Protein AF-A0A927X9G4-F1 (afdb_monomer_lite)

pLDDT: mean 82.48, std 11.63, range [34.47, 93.62]

Foldseek 3Di:
DQPPLPLVVLVVVLVVLVVVLVVLLCVLVVDDQDPPDPPPVSVVVVVVSVVSNVVSVVVSVVSVVVSVVSNVVSVVSVVVNVVVVVVVVVD

InterPro domains:
  IPR021477 Type VII secretion effector, SACOL2603 family [TIGR04197] (3-88)

Secondary structure (DSSP, 8-state):
------HHHHHHHHHHHHHHHHHHHHHHH-PPP-SS--SHHHHHHHHHHHHHHHHHHHHHHHHHHHHHHHHHHHHHHHHHHHHHHHHHHT-

Structure (mmCIF, N/CA/C/O backbone):
data_AF-A0A927X9G4-F1
#
_entry.id   AF-A0A927X9G4-F1
#
loop_
_atom_site.group_PDB
_atom_site.id
_atom_site.type_symbol
_atom_site.label_atom_id
_atom_site.label_alt_id
_atom_site.label_comp_id
_atom_site.label_asym_id
_atom_site.label_entity_id
_atom_site.label_seq_id
_atom_site.pdbx_PDB_ins_code
_atom_site.Cartn_x
_atom_site.Cartn_y
_atom_site.Cartn_z
_atom_site.occupancy
_atom_site.B_iso_or_equiv
_atom_site.auth_seq_id
_atom_site.auth_comp_id
_atom_site.auth_asym_id
_atom_site.auth_atom_id
_atom_site.pdbx_PDB_model_num
ATOM 1 N N . MET A 1 1 ? 12.632 6.711 -34.328 1.00 34.47 1 MET A N 1
ATOM 2 C CA . MET A 1 1 ? 11.637 6.399 -33.285 1.00 34.47 1 MET A CA 1
ATOM 3 C C . MET A 1 1 ? 12.433 6.378 -31.993 1.00 34.47 1 MET A C 1
ATOM 5 O O . MET A 1 1 ? 13.107 5.395 -31.744 1.00 34.47 1 MET A O 1
ATOM 9 N N . GLU A 1 2 ? 12.527 7.509 -31.292 1.00 45.38 2 GLU A N 1
ATOM 10 C CA . GLU A 1 2 ? 13.228 7.567 -30.001 1.00 45.38 2 GLU A CA 1
ATOM 11 C C . GLU A 1 2 ? 12.248 7.075 -28.937 1.00 45.38 2 GLU A C 1
ATOM 13 O O . GLU A 1 2 ? 11.234 7.730 -28.689 1.00 45.38 2 GLU A O 1
ATOM 18 N N . ILE A 1 3 ? 12.523 5.924 -28.326 1.00 51.25 3 ILE A N 1
ATOM 19 C CA . ILE A 1 3 ? 11.895 5.578 -27.051 1.00 51.25 3 ILE A CA 1
ATOM 20 C C . ILE A 1 3 ? 12.708 6.305 -25.981 1.00 51.25 3 ILE A C 1
ATOM 22 O O . ILE A 1 3 ? 13.547 5.719 -25.312 1.00 51.25 3 ILE A O 1
ATOM 26 N N . LYS A 1 4 ? 12.493 7.618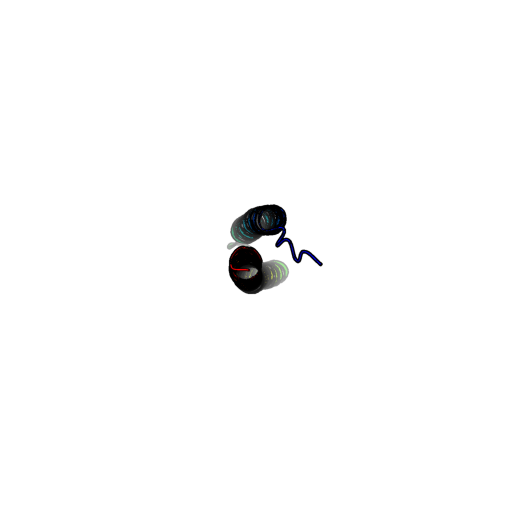 -25.849 1.00 54.59 4 LYS A N 1
ATOM 27 C CA . LYS A 1 4 ? 13.031 8.362 -24.709 1.00 54.59 4 LYS A CA 1
ATOM 28 C C . LYS A 1 4 ? 12.246 7.943 -23.475 1.00 54.59 4 LYS A C 1
ATOM 30 O O . LYS A 1 4 ? 11.101 8.354 -23.302 1.00 54.59 4 LYS A O 1
ATOM 35 N N . SER A 1 5 ? 12.855 7.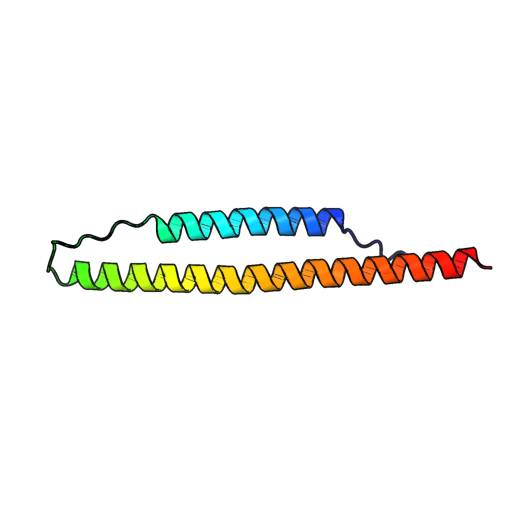090 -22.655 1.00 59.03 5 SER A N 1
ATOM 36 C CA . SER A 1 5 ? 12.386 6.800 -21.302 1.00 59.03 5 SER A CA 1
ATOM 37 C C . SER A 1 5 ? 12.225 8.131 -20.560 1.00 59.03 5 SER A C 1
ATOM 39 O O . SER A 1 5 ? 13.208 8.839 -20.342 1.00 59.03 5 SER A O 1
ATOM 41 N N . ASP A 1 6 ? 10.995 8.518 -20.207 1.00 70.44 6 ASP A N 1
ATOM 42 C CA . ASP A 1 6 ? 10.735 9.722 -19.405 1.00 70.44 6 ASP A CA 1
ATOM 43 C C . ASP A 1 6 ? 10.971 9.400 -17.920 1.00 70.44 6 ASP A C 1
ATOM 45 O O . ASP A 1 6 ? 10.076 9.433 -17.071 1.00 70.44 6 ASP A O 1
ATOM 49 N N . LEU A 1 7 ? 12.209 8.988 -17.628 1.00 70.75 7 LEU A N 1
ATOM 50 C CA . LEU A 1 7 ? 12.674 8.528 -16.321 1.00 70.75 7 LEU A CA 1
ATOM 51 C C . LEU A 1 7 ? 12.369 9.564 -15.229 1.00 70.75 7 LEU A C 1
ATOM 53 O O . LEU A 1 7 ? 12.020 9.210 -14.104 1.00 70.75 7 LEU A O 1
ATOM 57 N N . SER A 1 8 ? 12.442 10.850 -15.586 1.00 74.44 8 SER A N 1
ATOM 58 C CA . SER A 1 8 ? 12.111 11.964 -14.700 1.00 74.44 8 SER A CA 1
ATOM 59 C C . SER A 1 8 ? 10.631 11.966 -14.309 1.00 74.44 8 SER A C 1
ATOM 61 O O . SER A 1 8 ? 10.321 12.069 -13.118 1.00 74.44 8 SER A O 1
ATOM 63 N N . ALA A 1 9 ? 9.716 11.784 -15.268 1.00 79.06 9 ALA A N 1
ATOM 64 C CA . ALA A 1 9 ? 8.287 11.680 -14.984 1.00 79.06 9 ALA A CA 1
ATOM 65 C C . ALA A 1 9 ? 7.960 10.437 -14.136 1.00 79.06 9 ALA A C 1
ATOM 67 O O . ALA A 1 9 ? 7.195 10.531 -13.170 1.00 79.06 9 ALA A O 1
ATOM 68 N N . ALA A 1 10 ? 8.592 9.295 -14.435 1.00 76.12 10 ALA A N 1
ATOM 69 C CA . ALA A 1 10 ? 8.429 8.060 -13.667 1.00 76.12 10 ALA A CA 1
ATOM 70 C C . ALA A 1 10 ? 8.903 8.215 -12.208 1.00 76.12 10 ALA A C 1
ATOM 72 O O . ALA A 1 10 ? 8.180 7.845 -11.282 1.00 76.12 10 ALA A O 1
ATOM 73 N N . GLN A 1 11 ? 10.069 8.832 -11.982 1.00 76.38 11 GLN A N 1
ATOM 74 C CA . GLN A 1 11 ? 10.582 9.127 -10.637 1.00 76.38 11 GLN A CA 1
ATOM 75 C C . GLN A 1 11 ? 9.685 10.099 -9.868 1.00 76.38 11 GLN A C 1
ATOM 77 O O . GLN A 1 11 ? 9.452 9.915 -8.669 1.00 76.38 11 GLN A O 1
ATOM 82 N N . GLN A 1 12 ? 9.156 11.126 -10.537 1.00 83.31 12 GLN A N 1
ATOM 83 C CA . GLN A 1 12 ? 8.268 12.094 -9.900 1.00 83.31 12 GLN A CA 1
ATOM 84 C C . GLN A 1 12 ? 6.960 11.430 -9.448 1.00 83.31 12 GLN A C 1
ATOM 86 O O . GLN A 1 12 ? 6.510 11.649 -8.320 1.00 83.31 12 GLN A O 1
ATOM 91 N N . GLN A 1 13 ? 6.383 10.568 -10.289 1.00 82.56 13 GLN A N 1
ATOM 92 C CA . GLN A 1 13 ? 5.192 9.791 -9.947 1.00 82.56 13 GLN A CA 1
ATOM 93 C C . GLN A 1 13 ? 5.469 8.778 -8.832 1.00 82.56 13 GLN A C 1
ATOM 95 O O . GLN A 1 13 ? 4.689 8.706 -7.884 1.00 82.56 13 GLN A O 1
ATOM 100 N N . ALA A 1 14 ? 6.590 8.054 -8.876 1.00 81.06 14 ALA A N 1
ATOM 101 C CA . ALA A 1 14 ? 6.982 7.127 -7.813 1.00 81.06 14 ALA A CA 1
ATOM 102 C C . ALA A 1 14 ? 7.175 7.843 -6.464 1.00 81.06 14 ALA A C 1
ATOM 104 O O . ALA A 1 14 ? 6.719 7.365 -5.423 1.00 81.06 14 ALA A O 1
ATOM 105 N N . THR A 1 15 ? 7.772 9.036 -6.475 1.00 83.38 15 THR A N 1
ATOM 106 C CA . THR A 1 15 ? 7.923 9.864 -5.270 1.00 83.38 15 THR A CA 1
ATOM 107 C C . THR A 1 15 ? 6.563 10.281 -4.714 1.00 83.38 15 THR A C 1
ATOM 109 O O . THR A 1 15 ? 6.289 10.063 -3.535 1.00 83.38 15 THR A O 1
ATOM 112 N N . ALA A 1 16 ? 5.675 10.814 -5.562 1.00 86.88 16 ALA A N 1
ATOM 113 C CA . ALA A 1 16 ? 4.332 11.224 -5.149 1.00 86.88 16 ALA A CA 1
ATOM 114 C C . ALA A 1 16 ? 3.518 10.051 -4.577 1.00 86.88 16 ALA A C 1
ATOM 116 O O . ALA A 1 16 ? 2.850 10.192 -3.550 1.00 86.88 16 ALA A O 1
ATOM 117 N N . LEU A 1 17 ? 3.614 8.876 -5.205 1.00 86.19 17 LEU A N 1
ATOM 118 C CA . LEU A 1 17 ? 2.962 7.661 -4.729 1.00 86.19 17 LEU A CA 1
ATOM 119 C C . LEU A 1 17 ? 3.565 7.166 -3.408 1.00 86.19 17 LEU A C 1
ATOM 121 O O . LEU A 1 17 ? 2.820 6.709 -2.544 1.00 86.19 17 LEU A O 1
ATOM 125 N N . THR A 1 18 ? 4.880 7.296 -3.209 1.00 85.88 18 THR A N 1
ATOM 126 C CA . THR A 1 18 ? 5.535 6.976 -1.929 1.00 85.88 18 THR A CA 1
ATOM 127 C C . THR A 1 18 ? 5.012 7.865 -0.811 1.00 85.88 18 THR A C 1
ATOM 129 O O . THR A 1 18 ? 4.582 7.352 0.219 1.00 85.88 18 THR A O 1
ATOM 132 N N . THR A 1 19 ? 4.950 9.178 -1.032 1.00 89.88 19 THR A N 1
ATOM 133 C CA . THR A 1 19 ? 4.406 10.118 -0.045 1.00 89.88 19 THR A CA 1
ATOM 134 C C . THR A 1 19 ? 2.940 9.822 0.275 1.00 89.88 19 THR A C 1
ATOM 136 O O . THR A 1 19 ? 2.564 9.773 1.445 1.00 89.88 19 THR A O 1
ATOM 139 N N . ALA A 1 20 ? 2.110 9.566 -0.741 1.00 88.81 20 ALA A N 1
ATOM 140 C CA . ALA A 1 20 ? 0.699 9.233 -0.540 1.00 88.81 20 ALA A CA 1
ATOM 141 C C . ALA A 1 20 ? 0.514 7.921 0.245 1.00 88.81 20 ALA A C 1
ATOM 143 O O . ALA A 1 20 ? -0.346 7.832 1.122 1.00 88.81 20 ALA A O 1
ATOM 144 N N . LYS A 1 21 ? 1.345 6.912 -0.040 1.00 90.44 21 LYS A N 1
ATOM 145 C CA . LYS A 1 21 ? 1.371 5.625 0.667 1.00 90.44 21 LYS A CA 1
ATOM 146 C C . LYS A 1 21 ? 1.719 5.799 2.145 1.00 90.44 21 LYS A C 1
ATOM 148 O O . LYS A 1 21 ? 1.070 5.199 2.999 1.00 90.44 21 LYS A O 1
ATOM 153 N N . ASP A 1 22 ? 2.735 6.603 2.441 1.00 89.31 22 ASP A N 1
ATOM 154 C CA . ASP A 1 22 ? 3.183 6.837 3.813 1.00 89.31 22 ASP A CA 1
ATOM 155 C C . ASP A 1 22 ? 2.126 7.614 4.612 1.00 89.31 22 ASP A C 1
ATOM 157 O O . ASP A 1 22 ? 1.832 7.250 5.752 1.00 89.31 22 ASP A O 1
ATOM 161 N N . GLN A 1 23 ? 1.471 8.602 3.990 1.00 91.88 23 GLN A N 1
ATOM 162 C CA . GLN A 1 23 ? 0.359 9.327 4.611 1.00 91.88 23 GLN A CA 1
ATOM 163 C C . GLN A 1 23 ? -0.833 8.409 4.914 1.00 91.88 23 GLN A C 1
ATOM 165 O O . GLN A 1 23 ? -1.356 8.434 6.025 1.00 91.88 23 GLN A O 1
ATOM 170 N N . LEU A 1 24 ? -1.225 7.545 3.970 1.00 89.62 24 LEU A N 1
ATOM 171 C CA . LEU A 1 24 ? -2.317 6.584 4.170 1.00 89.62 24 LEU A CA 1
ATOM 172 C C . LEU A 1 24 ? -2.070 5.677 5.386 1.00 89.62 24 LEU A C 1
ATOM 174 O O . LEU A 1 24 ? -2.994 5.366 6.138 1.00 89.62 24 LEU A O 1
ATOM 178 N N . LEU A 1 25 ? -0.823 5.243 5.586 1.00 88.44 25 LEU A N 1
ATOM 179 C CA . LEU A 1 25 ? -0.451 4.423 6.738 1.00 88.44 25 LEU A CA 1
ATOM 180 C C . LEU A 1 25 ? -0.473 5.218 8.034 1.00 88.44 25 LEU A C 1
ATOM 182 O O . LEU A 1 25 ? -0.936 4.691 9.045 1.00 88.44 25 LEU A O 1
ATOM 186 N N . ALA A 1 26 ? 0.022 6.455 8.014 1.00 89.81 26 ALA A N 1
ATOM 187 C CA . ALA A 1 26 ? -0.024 7.329 9.177 1.00 89.81 26 ALA A CA 1
ATOM 188 C C . ALA A 1 26 ? -1.474 7.522 9.644 1.00 89.81 26 ALA A C 1
ATOM 190 O O . ALA A 1 26 ? -1.774 7.297 10.817 1.00 89.81 26 ALA A O 1
ATOM 191 N N . ASP A 1 27 ? -2.386 7.806 8.712 1.00 87.94 27 ASP A N 1
ATOM 192 C CA . ASP A 1 27 ? -3.807 7.993 9.004 1.00 87.94 27 ASP A CA 1
ATOM 193 C C . ASP A 1 27 ? -4.432 6.711 9.569 1.00 87.94 27 ASP A C 1
ATOM 195 O O . ASP A 1 27 ? -5.071 6.744 10.623 1.00 87.94 27 ASP A O 1
ATOM 199 N N . ALA A 1 28 ? -4.175 5.560 8.937 1.00 86.50 28 ALA A N 1
ATOM 200 C CA . ALA A 1 28 ? -4.689 4.268 9.391 1.00 86.50 28 ALA A CA 1
ATOM 201 C C . ALA A 1 28 ? -4.153 3.849 10.775 1.00 86.50 28 ALA A C 1
ATOM 203 O O . ALA A 1 28 ? -4.836 3.131 11.505 1.00 86.50 28 ALA A O 1
ATOM 204 N N . SER A 1 29 ? -2.951 4.300 11.142 1.00 83.81 29 SER A N 1
ATOM 205 C CA . SER A 1 29 ? -2.298 3.981 12.421 1.00 83.81 29 SER A CA 1
ATOM 206 C C . SER A 1 29 ? -2.635 4.972 13.539 1.00 83.81 29 SER A C 1
ATOM 208 O O . SER A 1 29 ? -2.387 4.684 14.705 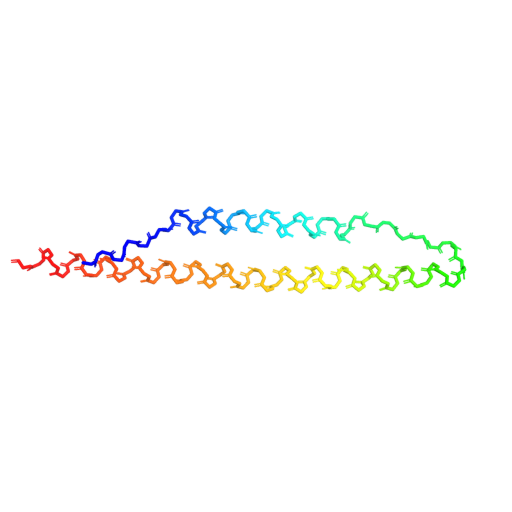1.00 83.81 29 SER A O 1
ATOM 210 N N . SER A 1 30 ? -3.184 6.142 13.199 1.00 88.56 30 SER A N 1
ATOM 211 C CA . SER A 1 30 ? -3.470 7.233 14.144 1.00 88.56 30 SER A CA 1
ATOM 212 C C . SER A 1 30 ? -4.760 7.048 14.956 1.00 88.56 30 SER A C 1
ATOM 214 O O . SER A 1 30 ? -5.097 7.883 15.796 1.00 88.56 30 SER A O 1
ATOM 216 N N . VAL A 1 31 ? -5.502 5.965 14.711 1.00 87.56 31 VAL A N 1
ATOM 217 C CA . VAL A 1 31 ? -6.822 5.746 15.306 1.00 87.56 31 VAL A CA 1
ATOM 218 C C . VAL A 1 31 ? -6.704 5.247 16.747 1.00 87.56 31 VAL A C 1
ATOM 220 O O . VAL A 1 31 ? -6.213 4.150 17.005 1.00 87.56 31 VAL A O 1
ATOM 223 N N . THR A 1 32 ? -7.238 6.022 17.689 1.00 88.69 32 THR A N 1
ATOM 224 C CA . THR A 1 32 ? -7.377 5.611 19.092 1.00 88.69 32 THR A CA 1
ATOM 225 C C . THR A 1 32 ? -8.638 4.772 19.282 1.00 88.69 32 THR A C 1
ATOM 227 O O . THR A 1 32 ? -9.737 5.202 18.929 1.00 88.69 32 THR A O 1
ATOM 230 N N . LEU A 1 33 ? -8.491 3.586 19.873 1.00 88.12 33 LEU A N 1
ATOM 231 C CA . LEU A 1 33 ? -9.611 2.704 20.198 1.00 88.12 33 LEU A CA 1
ATOM 232 C C . LEU A 1 33 ? -10.177 3.018 21.590 1.00 88.12 33 LEU A C 1
ATOM 234 O O . LEU A 1 33 ? -9.433 3.266 22.538 1.00 88.12 33 LEU A O 1
ATOM 238 N N . ASP A 1 34 ? -11.502 2.962 21.724 1.00 87.69 34 ASP A N 1
ATOM 239 C CA . ASP A 1 34 ? -12.169 3.012 23.026 1.00 87.69 34 ASP A CA 1
ATOM 240 C C . ASP A 1 34 ? -12.120 1.628 23.691 1.00 87.69 34 ASP A C 1
ATOM 242 O O . ASP A 1 34 ? -12.815 0.697 23.283 1.00 87.69 34 ASP A O 1
ATOM 246 N N . GLU A 1 35 ? -11.308 1.472 24.734 1.00 89.06 35 GLU A N 1
ATOM 247 C CA . GLU A 1 35 ? -11.165 0.213 25.479 1.00 89.06 35 GLU A CA 1
ATOM 248 C C . GLU A 1 35 ? -12.176 0.015 26.620 1.00 89.06 35 GLU A C 1
ATOM 250 O O . GLU A 1 35 ? -12.247 -1.076 27.183 1.00 89.06 35 GLU A O 1
ATOM 255 N N . GLN A 1 36 ? -12.985 1.023 26.956 1.00 89.50 36 GLN A N 1
ATOM 256 C CA . GLN A 1 36 ? -13.8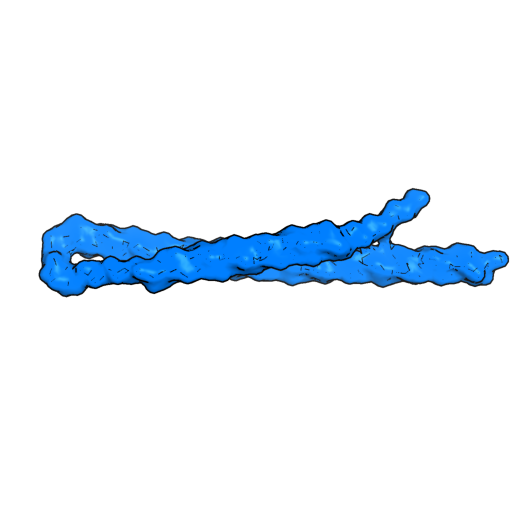52 0.991 28.141 1.00 89.50 36 GLN A CA 1
ATOM 257 C C . GLN A 1 36 ? -15.308 0.653 27.806 1.00 89.50 36 GLN A C 1
ATOM 259 O O . GLN A 1 36 ? -15.990 -0.013 28.589 1.00 89.50 36 GLN A O 1
ATOM 264 N N . THR A 1 37 ? -15.798 1.078 26.642 1.00 87.94 37 THR A N 1
ATOM 265 C CA . THR A 1 37 ? -17.200 0.869 26.268 1.00 87.94 37 THR A CA 1
ATOM 266 C C . THR A 1 37 ? -17.461 -0.579 25.837 1.00 87.94 37 THR A C 1
ATOM 268 O O . THR A 1 37 ? -16.901 -1.067 24.858 1.00 87.94 37 THR A O 1
ATOM 271 N N . THR A 1 38 ? -18.377 -1.279 26.509 1.00 88.81 38 THR A N 1
ATOM 272 C CA . THR A 1 38 ? -18.744 -2.681 26.192 1.00 88.81 38 THR A CA 1
ATOM 273 C C . THR A 1 38 ? -19.993 -2.811 25.319 1.00 88.81 38 THR A C 1
ATOM 275 O O . THR A 1 38 ? -20.453 -3.914 25.019 1.00 88.81 38 THR A O 1
ATOM 278 N N . VAL A 1 39 ? -20.558 -1.681 24.884 1.00 92.62 39 VAL A N 1
ATOM 279 C CA . VAL A 1 39 ? -21.720 -1.654 23.993 1.00 92.62 39 VAL A CA 1
ATOM 280 C C . VAL A 1 39 ? -21.346 -2.314 22.666 1.00 92.62 39 VAL A C 1
ATOM 282 O O . VAL A 1 39 ? -20.281 -2.055 22.109 1.00 92.62 39 VAL A O 1
ATOM 285 N N . GLN A 1 40 ? -22.248 -3.130 22.117 1.00 85.56 40 GLN A N 1
ATOM 286 C CA . GLN A 1 40 ? -22.000 -3.953 20.926 1.00 85.56 40 GLN A CA 1
ATOM 287 C C . GLN A 1 40 ? -21.493 -3.153 19.702 1.00 85.56 40 GLN A C 1
ATOM 289 O O . GLN A 1 40 ? -20.792 -3.694 18.848 1.00 85.56 40 GLN A O 1
ATOM 294 N N . GLY A 1 41 ? -21.833 -1.861 19.616 1.00 91.06 41 GLY A N 1
ATOM 295 C CA . GLY A 1 41 ? -21.326 -0.946 18.591 1.00 91.06 41 GLY A CA 1
ATOM 296 C C . GLY A 1 41 ? -19.815 -0.703 18.672 1.00 91.06 41 GLY A C 1
ATOM 297 O O . GLY A 1 41 ? -19.170 -0.630 17.630 1.00 91.06 41 GLY A O 1
ATOM 298 N N . ASN A 1 42 ? -19.232 -0.666 19.874 1.00 92.00 42 ASN A N 1
ATOM 299 C CA . ASN A 1 42 ? -17.797 -0.449 20.056 1.00 92.00 42 ASN A CA 1
ATOM 300 C C . ASN A 1 42 ? -16.976 -1.634 19.526 1.00 92.00 42 ASN A C 1
ATOM 302 O O . ASN A 1 42 ? -16.031 -1.452 18.764 1.00 92.00 42 ASN A O 1
ATOM 306 N N . THR A 1 43 ? -17.393 -2.869 19.827 1.00 90.25 43 THR A N 1
ATOM 307 C CA . THR A 1 43 ? -16.756 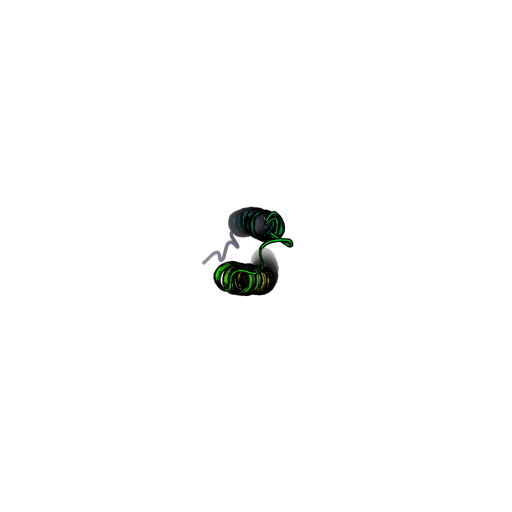-4.076 19.271 1.00 90.25 43 THR A CA 1
ATOM 308 C C . THR A 1 43 ? -16.786 -4.079 17.741 1.00 90.25 43 THR A C 1
ATOM 310 O O . THR A 1 43 ? -15.785 -4.401 17.103 1.00 90.25 43 THR A O 1
ATOM 313 N N . LYS A 1 44 ? -17.916 -3.679 17.138 1.00 92.62 44 LYS A N 1
ATOM 314 C CA . LYS A 1 44 ? -18.038 -3.559 15.676 1.00 92.62 44 LYS A CA 1
ATOM 315 C C . LYS A 1 44 ? -17.113 -2.476 15.121 1.00 92.62 44 LYS A C 1
ATOM 317 O O . LYS A 1 44 ? -16.441 -2.724 14.125 1.00 92.62 44 LYS A O 1
ATOM 322 N N . ALA A 1 45 ? -17.049 -1.314 15.770 1.00 92.00 45 ALA A N 1
ATOM 323 C CA . ALA A 1 45 ? -16.169 -0.223 15.366 1.00 92.00 45 ALA A CA 1
ATOM 324 C C . ALA A 1 45 ? -14.695 -0.658 15.372 1.00 92.00 45 ALA A C 1
ATOM 326 O O . ALA A 1 45 ? -14.017 -0.487 14.362 1.00 92.00 45 ALA A O 1
ATOM 327 N N . LYS A 1 46 ? -14.227 -1.317 16.441 1.00 92.75 46 LYS A N 1
ATOM 328 C CA . LYS A 1 46 ? -12.861 -1.863 16.522 1.00 92.75 46 LYS A CA 1
ATOM 329 C C . LYS A 1 46 ? -12.545 -2.839 15.393 1.00 92.75 46 LYS A C 1
ATOM 331 O O . LYS A 1 46 ? -11.511 -2.707 14.749 1.00 92.75 46 LYS A O 1
ATOM 336 N N . ALA A 1 47 ? -13.447 -3.784 15.123 1.00 92.12 47 ALA A N 1
ATOM 337 C CA . ALA A 1 47 ? -13.252 -4.766 14.058 1.00 92.12 47 ALA A CA 1
ATOM 338 C C . ALA A 1 47 ? -13.160 -4.106 12.670 1.00 92.12 47 ALA A C 1
ATOM 340 O O . ALA A 1 47 ? -12.334 -4.497 11.846 1.00 92.12 47 ALA A O 1
ATOM 341 N N . VAL A 1 48 ? -13.984 -3.084 12.414 1.00 93.25 48 VAL A N 1
ATOM 342 C CA . VAL A 1 48 ? -13.932 -2.316 11.163 1.00 93.25 48 VAL A CA 1
ATOM 343 C C . VAL A 1 48 ? -12.638 -1.507 11.069 1.00 93.25 48 VAL A C 1
ATOM 345 O O . VAL A 1 48 ? -11.994 -1.548 10.027 1.00 93.25 48 VAL A O 1
ATOM 348 N N . ILE A 1 49 ? -12.219 -0.829 12.143 1.00 92.50 49 ILE A N 1
ATOM 349 C CA . ILE A 1 49 ? -10.958 -0.070 12.187 1.00 92.50 49 ILE A CA 1
ATOM 350 C C . ILE A 1 49 ? -9.766 -0.988 11.905 1.00 92.50 49 ILE A C 1
ATOM 352 O O . ILE A 1 49 ? -8.933 -0.668 11.058 1.00 92.50 49 ILE A O 1
ATOM 356 N N . GLN A 1 50 ? -9.717 -2.156 12.549 1.00 91.75 50 GLN A N 1
ATOM 357 C CA . GLN A 1 50 ? -8.665 -3.140 12.311 1.00 91.75 50 GLN A CA 1
ATOM 358 C C . GLN A 1 50 ? -8.631 -3.572 10.840 1.00 91.75 50 GLN A C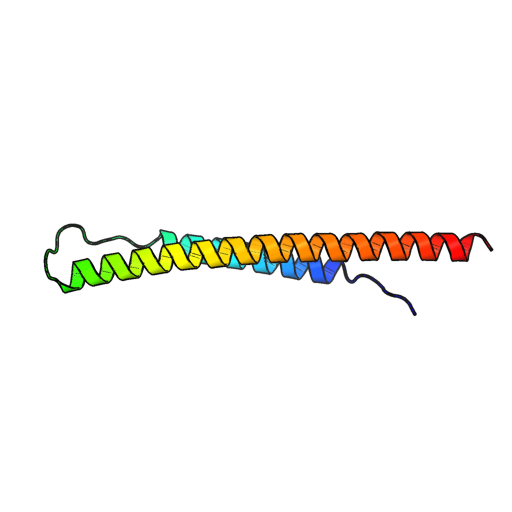 1
ATOM 360 O O . GLN A 1 50 ? -7.576 -3.539 10.206 1.00 91.75 50 GLN A O 1
ATOM 365 N N . ARG A 1 51 ? -9.791 -3.909 10.265 1.00 93.44 51 ARG A N 1
ATOM 366 C CA . ARG A 1 51 ? -9.891 -4.315 8.859 1.00 93.44 51 ARG A CA 1
ATOM 367 C C . ARG A 1 51 ? -9.476 -3.201 7.894 1.00 93.44 51 ARG A C 1
ATOM 369 O O . ARG A 1 51 ? -8.858 -3.483 6.870 1.00 93.44 51 ARG A O 1
ATOM 376 N N . SER A 1 52 ? -9.774 -1.945 8.220 1.00 90.56 52 SER A N 1
ATOM 377 C CA . SER A 1 52 ? -9.295 -0.786 7.461 1.00 90.56 52 SER A CA 1
ATOM 378 C C . SER A 1 52 ? -7.769 -0.654 7.521 1.00 90.56 52 SER A C 1
ATOM 380 O O . SER A 1 52 ? -7.142 -0.423 6.489 1.00 90.56 52 SER A O 1
ATOM 382 N N . GLY A 1 53 ? -7.148 -0.870 8.686 1.00 91.19 53 GLY A N 1
ATOM 383 C CA . GLY A 1 53 ? -5.686 -0.882 8.828 1.00 91.19 53 GLY A CA 1
ATOM 384 C C . GLY A 1 53 ? -5.009 -2.032 8.069 1.00 91.19 53 GLY A C 1
ATOM 385 O O . GLY A 1 53 ? -3.960 -1.850 7.444 1.00 91.19 53 GLY A O 1
ATOM 386 N N . GLU A 1 54 ? -5.625 -3.214 8.056 1.00 92.75 54 GLU A N 1
ATOM 387 C CA . GLU A 1 54 ? -5.175 -4.353 7.245 1.00 92.75 54 GLU A CA 1
ATOM 388 C C . GLU A 1 54 ? -5.259 -4.040 5.743 1.00 92.75 54 GLU A C 1
ATOM 390 O O . GLU A 1 54 ? -4.310 -4.296 4.999 1.00 92.75 54 GLU A O 1
ATOM 395 N N . MET A 1 55 ? -6.354 -3.417 5.296 1.00 92.81 55 MET A N 1
ATOM 396 C CA . MET A 1 55 ? -6.522 -2.978 3.909 1.00 92.81 55 MET A CA 1
ATOM 397 C C . MET A 1 55 ? -5.484 -1.923 3.511 1.00 92.81 55 MET A C 1
ATOM 399 O O . MET A 1 55 ? -4.872 -2.047 2.450 1.00 92.81 55 MET A O 1
ATOM 403 N N . ALA A 1 56 ? -5.225 -0.928 4.364 1.00 91.19 56 ALA A N 1
ATOM 404 C CA . ALA A 1 56 ? -4.185 0.073 4.122 1.00 91.19 56 ALA A CA 1
ATOM 405 C C . ALA A 1 56 ? -2.801 -0.579 3.940 1.00 91.19 56 ALA A C 1
ATOM 407 O O . ALA A 1 56 ? -2.042 -0.204 3.046 1.00 91.19 56 ALA A O 1
ATOM 408 N N . ASN A 1 57 ? -2.495 -1.623 4.719 1.00 89.69 57 ASN A N 1
ATOM 409 C CA . ASN A 1 57 ? -1.266 -2.397 4.549 1.00 89.69 57 ASN A CA 1
ATOM 410 C C . ASN A 1 57 ? -1.216 -3.182 3.230 1.00 89.69 57 ASN A C 1
ATOM 412 O O . ASN A 1 57 ? -0.151 -3.254 2.619 1.00 89.69 57 ASN A O 1
ATOM 416 N N . GLN A 1 58 ? -2.333 -3.745 2.767 1.00 93.62 58 GLN A N 1
ATOM 417 C CA . GLN A 1 58 ? -2.388 -4.421 1.465 1.00 93.62 58 GLN A CA 1
ATOM 418 C C . GLN A 1 58 ? -2.156 -3.437 0.313 1.00 93.62 58 GLN A C 1
ATOM 420 O O . GLN A 1 58 ? -1.352 -3.714 -0.577 1.00 93.62 58 GLN A O 1
ATOM 425 N N . VAL A 1 59 ? -2.797 -2.263 0.369 1.00 90.25 59 VAL A N 1
ATOM 426 C CA . VAL A 1 59 ? -2.595 -1.182 -0.609 1.00 90.25 59 VAL A CA 1
ATOM 427 C C . VAL A 1 59 ? -1.136 -0.733 -0.617 1.00 90.25 59 VAL A C 1
ATOM 429 O O . VAL A 1 59 ? -0.543 -0.628 -1.688 1.00 90.25 59 VAL A O 1
ATOM 432 N N . LYS A 1 60 ? -0.523 -0.551 0.561 1.00 89.12 60 LYS A N 1
ATOM 433 C CA . LYS A 1 60 ? 0.906 -0.233 0.687 1.00 89.12 60 LYS A CA 1
ATOM 434 C C . LYS A 1 60 ? 1.779 -1.234 -0.061 1.00 89.12 60 LYS A C 1
ATOM 436 O O . LYS A 1 60 ? 2.652 -0.819 -0.817 1.00 89.12 60 LYS A O 1
ATOM 441 N N . THR A 1 61 ? 1.567 -2.526 0.172 1.00 89.50 61 THR A N 1
ATOM 442 C CA . THR A 1 61 ? 2.374 -3.584 -0.448 1.00 89.50 61 THR A CA 1
ATOM 443 C C . THR A 1 61 ? 2.217 -3.575 -1.964 1.00 89.50 61 THR A C 1
ATOM 445 O O . THR A 1 61 ? 3.216 -3.537 -2.674 1.00 89.50 61 THR A O 1
ATOM 448 N N . ALA A 1 62 ? 0.980 -3.523 -2.466 1.00 90.56 62 ALA A N 1
ATOM 449 C CA . ALA A 1 62 ? 0.719 -3.482 -3.904 1.00 90.56 62 ALA A CA 1
ATOM 450 C C . ALA A 1 62 ? 1.355 -2.252 -4.571 1.00 90.56 62 ALA A C 1
ATOM 452 O O . ALA A 1 62 ? 1.922 -2.338 -5.663 1.00 90.56 62 ALA A O 1
ATOM 453 N N . LEU A 1 63 ? 1.290 -1.107 -3.893 1.00 88.56 63 LEU A N 1
ATOM 454 C CA . LEU A 1 63 ? 1.834 0.140 -4.396 1.00 88.56 63 LEU A CA 1
ATOM 455 C C . LEU A 1 63 ? 3.373 0.148 -4.384 1.00 88.56 63 LEU A C 1
ATOM 457 O O . LEU A 1 63 ? 3.976 0.614 -5.346 1.00 88.56 63 LEU A O 1
ATOM 461 N N . ALA A 1 64 ? 4.011 -0.427 -3.359 1.00 85.56 64 ALA A N 1
ATOM 462 C CA . ALA A 1 64 ? 5.463 -0.617 -3.327 1.00 85.56 64 ALA A CA 1
ATOM 463 C C . ALA A 1 64 ? 5.945 -1.499 -4.492 1.00 85.56 64 ALA A C 1
ATOM 465 O O . ALA A 1 64 ? 6.817 -1.080 -5.247 1.00 85.56 64 ALA A O 1
ATOM 466 N N . THR A 1 65 ? 5.303 -2.650 -4.715 1.00 88.38 65 THR A N 1
ATOM 467 C CA . THR A 1 65 ? 5.619 -3.537 -5.848 1.00 88.38 65 THR A CA 1
ATOM 468 C C . THR A 1 65 ? 5.414 -2.848 -7.197 1.00 88.38 65 THR A C 1
ATOM 470 O O . THR A 1 65 ? 6.221 -2.994 -8.110 1.00 88.38 65 THR A O 1
ATOM 473 N N . THR A 1 66 ? 4.351 -2.052 -7.337 1.00 85.56 66 THR A N 1
ATOM 474 C CA . THR A 1 66 ? 4.100 -1.301 -8.577 1.00 85.56 66 THR A CA 1
ATOM 475 C C . THR A 1 66 ? 5.212 -0.287 -8.851 1.00 85.56 66 THR A C 1
ATOM 477 O O . THR A 1 66 ? 5.646 -0.154 -9.993 1.00 85.56 66 THR A O 1
ATOM 480 N N . MET A 1 67 ? 5.701 0.404 -7.817 1.00 82.75 67 MET A N 1
ATOM 481 C CA . MET A 1 67 ? 6.820 1.340 -7.957 1.00 82.75 67 MET A CA 1
ATOM 482 C C . MET A 1 67 ? 8.135 0.638 -8.300 1.00 82.75 67 MET A C 1
ATOM 484 O O . MET A 1 67 ? 8.871 1.132 -9.149 1.00 82.75 67 MET A O 1
ATOM 488 N N . GLU A 1 68 ? 8.411 -0.521 -7.698 1.00 83.31 68 GLU A N 1
ATOM 489 C CA . GLU A 1 68 ? 9.574 -1.349 -8.045 1.00 83.31 68 GLU A CA 1
ATOM 490 C C . GLU A 1 68 ? 9.541 -1.759 -9.523 1.00 83.31 68 GLU A C 1
ATOM 492 O O . GLU A 1 68 ? 10.531 -1.590 -10.236 1.00 83.31 68 GLU A O 1
ATOM 497 N N . HIS A 1 69 ? 8.386 -2.216 -10.015 1.00 84.81 69 HIS A N 1
ATOM 498 C CA . HIS A 1 69 ? 8.214 -2.551 -11.428 1.00 84.81 69 HIS A CA 1
ATOM 499 C C . HIS A 1 69 ? 8.372 -1.331 -12.339 1.00 84.81 69 HIS A C 1
ATOM 501 O O . HIS A 1 69 ? 9.034 -1.429 -13.369 1.00 84.81 69 HIS A O 1
ATOM 507 N N . LEU A 1 70 ? 7.801 -0.180 -11.968 1.00 82.31 70 LEU A N 1
ATOM 508 C CA . LEU A 1 70 ? 7.927 1.052 -12.748 1.00 82.31 70 LEU A CA 1
ATOM 509 C C . LEU A 1 70 ? 9.393 1.487 -12.870 1.00 82.31 70 LEU A C 1
ATOM 511 O O . LEU A 1 70 ? 9.840 1.821 -13.965 1.00 82.31 70 LEU A O 1
ATOM 515 N N . HIS A 1 71 ? 10.146 1.443 -11.767 1.00 78.25 71 HIS A N 1
ATOM 516 C CA . HIS A 1 71 ? 11.578 1.740 -11.765 1.00 78.25 71 HIS A CA 1
ATOM 517 C C . HIS A 1 71 ? 12.373 0.750 -12.621 1.00 78.25 71 HIS A C 1
ATOM 519 O O . HIS A 1 71 ? 13.210 1.181 -13.410 1.00 78.25 71 HIS A O 1
ATOM 525 N N . SER A 1 72 ? 12.097 -0.554 -12.499 1.00 83.06 72 SER A N 1
ATOM 526 C CA . SER A 1 72 ? 12.771 -1.586 -13.297 1.00 83.06 72 SER A CA 1
ATOM 527 C C . SER A 1 72 ? 12.550 -1.364 -14.789 1.00 83.06 72 SER A C 1
ATOM 529 O O . SER A 1 72 ? 13.510 -1.275 -15.543 1.00 83.06 72 SER A O 1
ATOM 531 N N . VAL A 1 73 ? 11.294 -1.193 -15.207 1.00 83.25 73 VAL A N 1
ATOM 532 C CA . VAL A 1 73 ? 10.948 -0.986 -16.618 1.00 83.25 73 VAL A CA 1
ATOM 533 C C . VAL A 1 73 ? 11.591 0.291 -17.156 1.00 83.25 73 VAL A C 1
ATOM 535 O O . VAL A 1 73 ? 12.128 0.288 -18.261 1.00 83.25 73 VAL A O 1
ATOM 538 N N . ALA A 1 74 ? 11.579 1.381 -16.385 1.00 78.56 74 ALA A N 1
ATOM 539 C CA . ALA A 1 74 ? 12.196 2.631 -16.816 1.00 78.56 74 ALA A CA 1
ATOM 540 C C . ALA A 1 74 ? 13.726 2.513 -16.965 1.00 78.56 74 ALA A C 1
ATOM 542 O O . ALA A 1 74 ? 14.283 3.093 -17.901 1.00 78.56 74 ALA A O 1
ATOM 543 N N . SER A 1 75 ? 14.377 1.732 -16.094 1.00 78.06 75 SER A N 1
ATOM 544 C CA . SER A 1 75 ? 15.802 1.394 -16.189 1.00 78.06 75 SER A CA 1
ATOM 545 C C . SER A 1 75 ? 16.102 0.521 -17.410 1.00 78.06 75 SER A C 1
ATOM 547 O O . SER A 1 75 ? 17.061 0.791 -18.126 1.00 78.06 75 SER A O 1
ATOM 549 N N . ASP A 1 76 ? 15.282 -0.497 -17.683 1.00 82.69 76 ASP A N 1
ATOM 550 C CA . ASP A 1 76 ? 15.463 -1.376 -18.845 1.00 82.69 76 ASP A CA 1
ATOM 551 C C . ASP A 1 76 ? 15.348 -0.585 -20.158 1.00 82.69 76 ASP A C 1
ATOM 553 O O . ASP A 1 76 ? 16.155 -0.764 -21.072 1.00 82.69 76 ASP A O 1
ATOM 557 N N . PHE A 1 77 ? 14.392 0.349 -20.241 1.00 79.56 77 PHE A N 1
ATOM 558 C CA . PHE A 1 77 ? 14.274 1.245 -21.394 1.00 79.56 77 PHE A CA 1
ATOM 559 C C . PHE A 1 77 ? 15.490 2.165 -21.559 1.00 79.56 77 PHE A C 1
ATOM 561 O O . PHE A 1 77 ? 15.898 2.413 -22.691 1.00 79.56 77 PHE A O 1
ATOM 568 N N . GLU A 1 78 ? 16.079 2.658 -20.465 1.00 78.62 78 GLU A N 1
ATOM 569 C CA . GLU A 1 78 ? 17.298 3.476 -20.524 1.00 78.62 78 GLU A CA 1
ATOM 570 C C . GLU A 1 78 ? 18.493 2.676 -21.061 1.00 78.62 78 GLU A C 1
ATOM 572 O O . GLU A 1 78 ? 19.235 3.175 -21.907 1.00 78.62 78 GLU A O 1
ATOM 577 N N . VAL A 1 79 ? 18.650 1.419 -20.633 1.00 82.69 79 VAL A N 1
ATOM 578 C CA . VAL A 1 79 ? 19.705 0.528 -21.142 1.00 82.69 79 VAL A CA 1
ATOM 579 C C . VAL A 1 79 ? 19.551 0.308 -22.649 1.00 82.69 79 VAL A C 1
ATOM 581 O O . VAL A 1 79 ? 20.513 0.496 -23.393 1.00 82.69 79 VAL A O 1
ATOM 584 N N . VAL A 1 80 ? 18.341 -0.012 -23.117 1.00 81.31 80 VAL A N 1
ATOM 585 C CA . VAL A 1 80 ? 18.071 -0.227 -24.550 1.00 81.31 80 VAL A CA 1
ATOM 586 C C . VAL A 1 80 ? 18.330 1.040 -25.374 1.00 81.31 80 VAL A C 1
ATOM 588 O O . VAL A 1 80 ? 18.898 0.955 -26.465 1.00 81.31 80 VAL A O 1
ATOM 591 N N . ASP A 1 81 ? 17.952 2.219 -24.868 1.00 78.12 81 ASP A N 1
ATOM 592 C CA . ASP A 1 81 ? 18.212 3.496 -25.549 1.00 78.12 81 ASP A CA 1
ATOM 593 C C . ASP A 1 81 ? 19.722 3.772 -25.672 1.00 78.12 81 ASP A C 1
ATOM 595 O O . ASP A 1 81 ? 20.206 4.151 -26.742 1.00 78.12 81 ASP A O 1
ATOM 599 N N . GLN A 1 82 ? 20.498 3.492 -24.618 1.00 80.12 82 GLN A N 1
ATOM 600 C CA . GLN A 1 82 ? 21.956 3.631 -24.640 1.00 80.12 82 GLN A CA 1
ATOM 601 C C . GLN A 1 82 ? 22.632 2.655 -25.610 1.00 80.12 82 GLN A C 1
ATOM 603 O O . GLN A 1 82 ? 23.532 3.064 -26.349 1.00 80.12 82 GLN A O 1
ATOM 608 N N . GLU A 1 83 ? 22.214 1.387 -25.633 1.00 81.50 83 GLU A N 1
ATOM 609 C CA . GLU A 1 83 ? 22.737 0.381 -26.566 1.00 81.50 83 GLU A CA 1
ATOM 610 C C . GLU A 1 83 ? 22.430 0.755 -28.022 1.00 81.50 83 GLU A C 1
ATOM 612 O O . GLU A 1 83 ? 23.323 0.736 -28.874 1.00 81.50 83 GLU A O 1
ATOM 617 N N . GLY A 1 84 ? 21.195 1.181 -28.306 1.00 77.00 84 GLY A N 1
ATOM 618 C CA . GLY A 1 84 ? 20.798 1.659 -29.630 1.00 77.00 84 GLY A CA 1
ATOM 619 C C . GLY A 1 84 ? 21.579 2.902 -30.067 1.00 77.00 84 GLY A C 1
ATOM 620 O O . GLY A 1 84 ? 22.061 2.972 -31.200 1.00 77.00 84 GLY A O 1
ATOM 621 N N . ALA A 1 85 ? 21.774 3.869 -29.166 1.00 74.69 85 ALA A N 1
ATOM 622 C CA . ALA A 1 85 ? 22.551 5.073 -29.449 1.00 74.69 85 ALA A CA 1
ATOM 623 C C . ALA A 1 85 ? 24.039 4.777 -29.710 1.00 74.69 85 ALA A C 1
ATOM 625 O O . ALA A 1 85 ? 24.660 5.449 -30.538 1.00 74.69 85 ALA A O 1
ATOM 626 N N . GLN A 1 86 ? 24.621 3.787 -29.025 1.00 72.81 86 GLN A N 1
ATOM 627 C CA . GLN A 1 86 ? 25.991 3.330 -29.281 1.00 72.81 86 GLN A CA 1
ATOM 628 C C . GLN A 1 86 ? 26.111 2.619 -30.631 1.00 72.81 86 GLN A C 1
ATOM 630 O O . GLN A 1 86 ? 27.054 2.899 -31.368 1.00 72.81 86 GLN A O 1
ATOM 635 N N . ALA A 1 87 ? 25.144 1.766 -30.984 1.00 73.38 87 ALA A N 1
ATOM 636 C CA . ALA A 1 87 ? 25.129 1.066 -32.267 1.00 73.38 87 ALA A CA 1
ATOM 637 C C . ALA A 1 87 ? 25.089 2.037 -33.461 1.00 73.38 87 ALA A C 1
ATOM 639 O O . ALA A 1 87 ? 25.821 1.843 -34.423 1.00 73.38 87 ALA A O 1
ATOM 640 N N . ILE A 1 88 ? 24.310 3.122 -33.366 1.00 69.88 88 ILE A N 1
ATOM 641 C CA . ILE A 1 88 ? 24.196 4.135 -34.434 1.00 69.88 88 ILE A CA 1
ATOM 642 C C . ILE A 1 88 ? 25.440 5.038 -34.527 1.00 69.88 88 ILE A C 1
ATOM 644 O O . ILE A 1 88 ? 25.758 5.536 -35.600 1.00 69.88 88 ILE A O 1
ATOM 648 N N . LYS A 1 89 ? 26.160 5.277 -33.421 1.00 61.75 89 LYS A N 1
ATOM 649 C CA . LYS A 1 89 ? 27.399 6.085 -33.418 1.00 61.75 89 LYS A CA 1
ATOM 650 C C . LYS A 1 89 ? 28.647 5.316 -33.874 1.00 61.75 89 LYS A C 1
ATOM 652 O O . LYS A 1 89 ? 29.698 5.936 -34.023 1.00 61.75 89 LYS A O 1
ATOM 657 N N . GLY A 1 90 ? 28.552 3.992 -34.002 1.00 55.09 90 GLY A N 1
ATOM 658 C CA . GLY A 1 90 ? 29.636 3.111 -34.439 1.00 55.09 90 GLY A CA 1
ATOM 659 C C . GLY A 1 90 ? 29.695 2.855 -35.951 1.00 55.09 90 GLY A C 1
ATOM 660 O O . GLY A 1 90 ? 30.615 2.161 -36.385 1.00 55.09 90 GLY A O 1
ATOM 661 N N . GLU A 1 91 ? 28.749 3.397 -36.726 1.00 47.16 91 GLU A N 1
ATOM 662 C CA . GLU A 1 91 ? 28.750 3.456 -38.202 1.00 47.16 91 GLU A CA 1
ATOM 663 C C . GLU A 1 91 ? 29.238 4.825 -38.706 1.00 47.16 91 GLU A C 1
ATOM 665 O O . GLU A 1 91 ? 29.876 4.857 -39.784 1.00 47.16 91 GLU A O 1
#

Radius of gyration: 22.14 Å; chains: 1; bounding box: 52×17×66 Å

Sequence (91 aa):
MEIKSDLSAAQQQATALTTAKDQLLADASSVTLDEQTTVQGNTKAKAVIQRSGEMANQVKTALATTMEHLHSVASDFEVVDQEGAQAIKGE

Organism: NCBI:txid315405